Protein AF-M6ZQL9-F1 (afdb_monomer_lite)

InterPro domains:
  IPR035966 Phosphofructokinase superfamily [SSF53784] (5-99)
  IPR050929 Phosphofructokinase type A [PTHR45770] (2-99)

Sequence (102 aa):
MTEFFKKENIPVNIKYIDPSYIIRSIPANAEDSVFCGFLAQNAVHAGMAGKTDMVVGMWNNVFTHLPISVAIQERKVLQPDRSTLWRSLLASTGQPAHMLAK

Secondary structure (DSSP, 8-state):
-HHHHHHTT----------HHHHHHSPP-HHHHHHHHHHHHHHHHHHHTT--SEEEEEETTEEEEEEHHHHTT------TTT-HHHHHHHHHHT--TT----

Structure (mmCIF, N/CA/C/O backbone):
data_AF-M6ZQL9-F1
#
_entry.id   AF-M6ZQL9-F1
#
loop_
_atom_site.group_PDB
_atom_site.id
_atom_site.type_symbol
_atom_site.label_atom_id
_atom_site.label_alt_id
_atom_site.label_comp_id
_atom_site.label_asym_id
_atom_site.label_entity_id
_atom_site.label_seq_id
_atom_site.pdbx_PDB_ins_code
_atom_site.Cartn_x
_atom_site.Cartn_y
_atom_site.Cartn_z
_atom_site.occupancy
_atom_site.B_iso_or_equiv
_atom_site.auth_seq_id
_atom_site.auth_comp_id
_atom_site.auth_asym_id
_atom_site.auth_atom_id
_atom_site.pdbx_PDB_model_num
ATOM 1 N N . MET A 1 1 ? -20.327 6.837 19.206 1.00 73.56 1 MET A N 1
ATOM 2 C CA . MET A 1 1 ? -19.615 6.574 20.482 1.00 73.56 1 MET A CA 1
ATOM 3 C C . MET A 1 1 ? -20.026 7.554 21.576 1.00 73.56 1 MET A C 1
ATOM 5 O O . MET A 1 1 ? -20.535 7.112 22.592 1.00 73.56 1 MET A O 1
ATOM 9 N N . THR A 1 2 ? -19.901 8.869 21.366 1.00 82.69 2 THR A N 1
ATOM 10 C CA . THR A 1 2 ? -20.370 9.875 22.341 1.00 82.69 2 THR A CA 1
ATOM 11 C C . THR A 1 2 ? -21.868 9.759 22.635 1.00 82.69 2 THR A C 1
ATOM 13 O O . THR A 1 2 ? -22.269 9.841 23.787 1.00 82.69 2 THR A O 1
ATOM 16 N N . GLU A 1 3 ? -22.696 9.508 21.617 1.00 87.62 3 GLU A N 1
ATOM 17 C CA . GLU A 1 3 ? -24.140 9.271 21.792 1.00 87.62 3 GLU A CA 1
ATOM 18 C C . GLU A 1 3 ? -24.446 8.030 22.637 1.00 87.62 3 GLU A C 1
ATOM 20 O O . GLU A 1 3 ? -25.336 8.069 23.479 1.00 87.62 3 GLU A O 1
ATOM 25 N N . PHE A 1 4 ? -23.670 6.956 22.459 1.00 91.75 4 PHE A N 1
ATOM 26 C CA . PHE A 1 4 ? -23.811 5.728 23.240 1.00 91.75 4 PHE A CA 1
ATOM 27 C C . PHE A 1 4 ? -23.553 5.995 24.729 1.00 91.75 4 PHE A C 1
ATOM 29 O O . PHE A 1 4 ? -24.419 5.739 25.555 1.00 91.75 4 PHE A O 1
ATOM 36 N N . PHE A 1 5 ? -22.416 6.609 25.076 1.00 92.75 5 PHE A N 1
ATOM 37 C CA . PHE A 1 5 ? -22.091 6.904 26.478 1.00 92.75 5 PHE A CA 1
ATOM 38 C C . PHE A 1 5 ? -23.005 7.961 27.109 1.00 92.75 5 PHE A C 1
ATOM 40 O O . PHE A 1 5 ? -23.297 7.875 28.298 1.00 92.75 5 PHE A O 1
ATOM 47 N N . LYS A 1 6 ? -23.513 8.916 26.316 1.00 91.25 6 LYS A N 1
ATOM 48 C CA . LYS A 1 6 ? -24.557 9.851 26.765 1.00 91.25 6 LYS A CA 1
ATOM 49 C C . LYS A 1 6 ? -25.849 9.122 27.136 1.00 91.25 6 LYS A C 1
ATOM 51 O O . LYS A 1 6 ? -26.450 9.464 28.147 1.00 91.25 6 LYS A O 1
ATOM 56 N N . LYS A 1 7 ? -26.265 8.127 26.346 1.00 95.12 7 LYS A N 1
ATOM 57 C CA . LYS A 1 7 ? -27.462 7.319 26.621 1.00 95.12 7 LYS A CA 1
ATOM 58 C C . LYS A 1 7 ? -27.306 6.468 27.883 1.00 95.12 7 LYS A C 1
ATOM 60 O O . LYS A 1 7 ? -28.231 6.405 28.683 1.00 95.12 7 LYS A O 1
ATOM 65 N N . GLU A 1 8 ? -26.133 5.874 28.077 1.00 95.00 8 GLU A N 1
ATOM 66 C CA . GLU A 1 8 ? -25.825 5.044 29.252 1.00 95.00 8 GLU A CA 1
ATOM 67 C C . GLU A 1 8 ? -25.455 5.870 30.503 1.00 95.00 8 GLU A C 1
ATOM 69 O O . GLU A 1 8 ? -25.150 5.309 31.551 1.00 95.00 8 GLU A O 1
ATOM 74 N N . ASN A 1 9 ? -25.478 7.207 30.410 1.00 93.06 9 ASN A N 1
ATOM 75 C CA . ASN A 1 9 ? -25.122 8.139 31.483 1.00 93.06 9 ASN A CA 1
ATOM 76 C C . ASN A 1 9 ? -23.710 7.909 32.069 1.00 93.06 9 ASN A C 1
ATOM 78 O O . ASN A 1 9 ? -23.474 8.081 33.266 1.00 93.06 9 ASN A O 1
ATOM 82 N N . ILE A 1 10 ? -22.759 7.518 31.213 1.00 94.81 10 ILE A N 1
ATOM 83 C CA . ILE A 1 10 ? -21.368 7.254 31.592 1.00 94.81 10 ILE A CA 1
ATOM 84 C C . ILE A 1 10 ? -20.524 8.493 31.254 1.00 94.81 10 ILE A C 1
ATOM 86 O O . ILE A 1 10 ? -20.411 8.849 30.074 1.00 94.81 10 ILE A O 1
ATOM 90 N N . PRO A 1 11 ? -19.901 9.162 32.243 1.00 91.50 11 PRO A N 1
ATOM 91 C CA . PRO A 1 11 ? -19.025 10.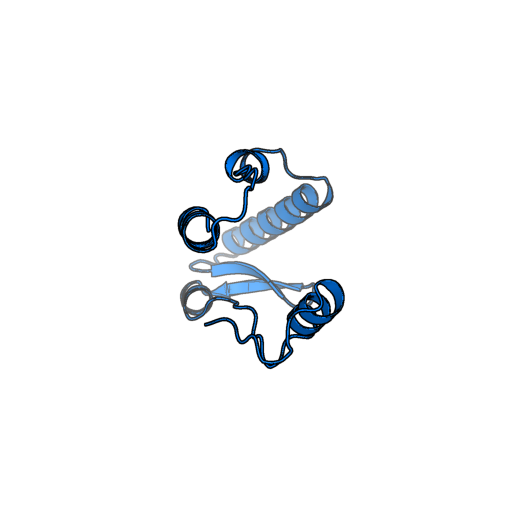295 31.978 1.00 91.50 11 PRO A CA 1
ATOM 92 C C . PRO A 1 11 ? -17.741 9.817 31.292 1.00 91.50 11 PRO A C 1
ATOM 94 O O . PRO A 1 11 ? -17.017 8.972 31.816 1.00 91.50 11 PRO A O 1
ATOM 97 N N . VAL A 1 12 ? -17.440 10.369 30.115 1.00 93.19 12 VAL A N 1
ATOM 98 C CA . VAL A 1 12 ? -16.263 9.995 29.316 1.00 93.19 12 VAL A CA 1
ATOM 99 C C . VAL A 1 12 ? -15.552 11.226 28.757 1.00 93.19 12 VAL A C 1
ATOM 101 O O . VAL A 1 12 ? -16.185 12.219 28.402 1.00 93.19 12 VAL A O 1
ATOM 104 N N . ASN A 1 13 ? -14.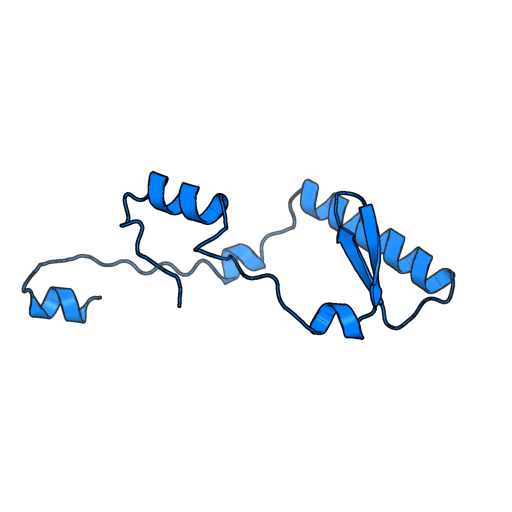226 11.140 28.624 1.00 92.12 13 ASN A N 1
ATOM 105 C CA . ASN A 1 13 ? -13.412 12.088 27.864 1.00 92.12 13 ASN A CA 1
ATOM 106 C C . ASN A 1 13 ? -12.926 11.390 26.589 1.00 92.12 13 ASN A C 1
ATOM 108 O O . ASN A 1 13 ? -12.189 10.409 26.666 1.00 92.12 13 ASN A O 1
ATOM 112 N N . ILE A 1 14 ? -13.365 11.866 25.423 1.00 91.12 14 ILE A N 1
ATOM 113 C CA . ILE A 1 14 ? -13.024 11.271 24.128 1.00 91.12 14 ILE A CA 1
ATOM 114 C C . ILE A 1 14 ? -12.116 12.239 23.376 1.00 91.12 14 ILE A C 1
ATOM 116 O O . ILE A 1 14 ? -12.494 13.383 23.127 1.00 91.12 14 ILE A O 1
ATOM 120 N N . LYS A 1 15 ? -10.941 11.755 22.967 1.00 93.38 15 LYS A N 1
ATOM 121 C CA . LYS A 1 15 ? -10.015 12.481 22.096 1.00 93.38 15 LYS A CA 1
ATOM 122 C C . LYS A 1 15 ? -9.964 11.794 20.740 1.00 93.38 15 LYS A C 1
ATOM 124 O O . LYS A 1 15 ? -9.644 10.612 20.661 1.00 93.38 15 LYS A O 1
ATOM 129 N N . TYR A 1 16 ? -10.286 12.539 19.691 1.00 93.94 16 TYR A N 1
ATOM 130 C CA . TYR A 1 16 ? -10.121 12.086 18.317 1.00 93.94 16 TYR A CA 1
ATOM 131 C C . TYR A 1 16 ? -8.762 12.554 17.797 1.00 93.94 16 TYR A C 1
ATOM 133 O O . TYR A 1 16 ? -8.415 13.725 17.942 1.00 93.94 16 TYR A O 1
ATOM 141 N N . ILE A 1 17 ? -7.992 11.631 17.226 1.00 96.06 17 ILE A N 1
ATOM 142 C CA . ILE A 1 17 ? -6.680 11.900 16.640 1.00 96.06 17 ILE A CA 1
ATOM 143 C C . ILE A 1 17 ? -6.734 11.410 15.199 1.00 96.06 17 ILE A C 1
ATOM 145 O O . ILE A 1 17 ? -6.967 10.225 14.967 1.00 96.06 17 ILE A O 1
ATOM 149 N N . ASP A 1 18 ? -6.502 12.315 14.251 1.00 96.88 18 ASP A N 1
ATOM 150 C CA . ASP A 1 18 ? -6.411 11.998 12.828 1.00 96.88 18 ASP A CA 1
ATOM 151 C C . ASP A 1 18 ? -4.971 12.210 12.334 1.00 96.88 18 ASP A C 1
ATOM 153 O O . ASP A 1 18 ? -4.567 13.343 12.057 1.00 96.88 18 ASP A O 1
ATOM 157 N N . PRO A 1 19 ? -4.164 11.139 12.237 1.00 97.12 19 PRO A N 1
ATOM 158 C CA . PRO A 1 19 ? -2.785 11.236 11.783 1.00 97.12 19 PRO A CA 1
ATOM 159 C C . PRO A 1 19 ? -2.645 11.145 10.254 1.00 97.12 19 PRO A C 1
ATOM 161 O O . PRO A 1 19 ? -1.528 10.970 9.774 1.00 97.12 19 PRO A O 1
ATOM 164 N N . SER A 1 20 ? -3.722 11.247 9.465 1.00 97.00 20 SER A N 1
ATOM 165 C CA . SER A 1 20 ? -3.688 10.950 8.021 1.00 97.00 20 SER A CA 1
ATOM 166 C C . SER A 1 20 ? -2.614 11.731 7.257 1.00 97.00 20 SER A C 1
ATOM 168 O O . SER A 1 20 ? -1.823 11.139 6.522 1.00 97.00 20 SER A O 1
ATOM 170 N N . TYR A 1 21 ? -2.542 13.051 7.456 1.00 96.81 21 TYR A N 1
ATOM 171 C CA . TYR A 1 21 ? -1.513 13.884 6.822 1.00 96.81 21 TYR A CA 1
ATOM 172 C C . TYR A 1 21 ? -0.122 13.652 7.408 1.00 96.81 21 TYR A C 1
ATOM 174 O O . TYR A 1 21 ? 0.859 13.737 6.680 1.00 96.81 21 TYR A O 1
ATOM 182 N N . ILE A 1 22 ? -0.026 13.323 8.698 1.00 97.19 22 ILE A N 1
ATOM 183 C CA . ILE A 1 22 ? 1.258 13.013 9.336 1.00 97.19 22 ILE A CA 1
ATOM 184 C C . ILE A 1 22 ? 1.858 11.765 8.685 1.00 97.19 22 ILE A C 1
ATOM 186 O O . ILE A 1 22 ? 3.015 11.776 8.293 1.00 97.19 22 ILE A O 1
ATOM 190 N N . ILE A 1 23 ? 1.060 10.713 8.497 1.00 96.12 23 ILE A N 1
ATOM 191 C CA . ILE A 1 23 ? 1.527 9.452 7.908 1.00 96.12 23 ILE A CA 1
ATOM 192 C C . ILE A 1 23 ? 1.915 9.631 6.434 1.00 96.12 23 ILE A C 1
ATOM 194 O O . ILE A 1 23 ? 2.889 9.040 5.982 1.00 96.12 23 ILE A O 1
ATOM 198 N N . ARG A 1 24 ? 1.166 10.432 5.667 1.00 97.19 24 ARG A N 1
ATOM 199 C CA . ARG A 1 24 ? 1.341 10.537 4.205 1.00 97.19 24 ARG A CA 1
ATOM 200 C C . ARG A 1 24 ? 2.346 11.593 3.748 1.00 97.19 24 ARG A C 1
ATOM 202 O O . ARG A 1 24 ? 2.732 11.561 2.584 1.00 97.19 24 ARG A O 1
ATOM 209 N N . SER A 1 25 ? 2.728 12.523 4.619 1.00 96.88 25 SER A N 1
ATOM 210 C CA . SER A 1 25 ? 3.579 13.666 4.255 1.00 96.88 25 SER A CA 1
ATOM 211 C C . SER A 1 25 ? 4.997 13.582 4.818 1.00 96.88 25 SER A C 1
ATOM 213 O O . SER A 1 25 ? 5.798 14.484 4.577 1.00 96.88 25 SER A O 1
ATOM 215 N N . ILE A 1 26 ? 5.321 12.537 5.583 1.00 96.94 26 ILE A N 1
ATOM 216 C CA . ILE A 1 26 ? 6.692 12.316 6.047 1.00 96.94 26 ILE A CA 1
ATOM 217 C C . ILE A 1 26 ? 7.576 11.783 4.909 1.00 96.94 26 ILE A C 1
ATOM 219 O O . ILE A 1 26 ? 7.081 11.089 4.018 1.00 96.94 26 ILE A O 1
ATOM 223 N N . PRO A 1 27 ? 8.888 12.077 4.930 1.00 97.38 27 PRO A N 1
ATOM 224 C CA . PRO A 1 27 ? 9.831 11.463 4.006 1.00 97.38 27 PRO A CA 1
ATOM 225 C C . PRO A 1 27 ? 9.826 9.936 4.116 1.00 97.38 27 PRO A C 1
ATOM 227 O O . PRO A 1 27 ? 9.611 9.382 5.197 1.00 97.38 27 PRO A O 1
ATOM 230 N N . ALA A 1 28 ? 10.123 9.268 3.001 1.00 96.88 28 ALA A N 1
ATOM 231 C CA . ALA A 1 28 ? 10.348 7.829 2.985 1.00 96.88 28 ALA A CA 1
ATOM 232 C C . ALA A 1 28 ? 11.492 7.455 3.939 1.00 96.88 28 ALA A C 1
ATOM 234 O O . ALA A 1 28 ? 12.512 8.147 4.016 1.00 96.88 28 ALA A O 1
ATOM 235 N N . ASN A 1 29 ? 11.338 6.341 4.653 1.00 97.56 29 ASN A N 1
ATOM 236 C CA . ASN A 1 29 ? 12.440 5.778 5.429 1.00 97.56 29 ASN A CA 1
ATOM 237 C C . ASN A 1 29 ? 13.501 5.161 4.485 1.00 9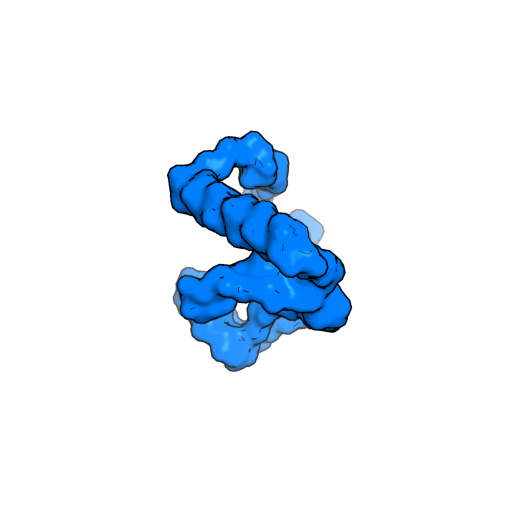7.56 29 ASN A C 1
ATOM 239 O O . ASN A 1 29 ? 13.342 5.139 3.260 1.00 97.56 29 ASN A O 1
ATOM 243 N N . ALA A 1 30 ? 14.614 4.681 5.048 1.00 98.31 30 ALA A N 1
ATOM 244 C CA . ALA A 1 30 ? 15.712 4.123 4.256 1.00 98.31 30 ALA A CA 1
ATOM 245 C C . ALA A 1 30 ? 15.290 2.894 3.427 1.00 98.31 30 ALA A C 1
ATOM 247 O O . ALA A 1 30 ? 15.694 2.772 2.272 1.00 98.31 30 ALA A O 1
ATOM 248 N N . GLU A 1 31 ? 14.458 2.017 3.993 1.00 98.06 31 GLU A N 1
ATOM 249 C CA . GLU A 1 31 ? 13.971 0.812 3.318 1.00 98.06 31 GLU A CA 1
ATOM 250 C C . GLU A 1 31 ? 13.055 1.171 2.142 1.00 98.06 31 GLU A C 1
ATOM 252 O O . GLU A 1 31 ? 13.300 0.738 1.016 1.00 98.06 31 GLU A O 1
ATOM 257 N N . ASP A 1 32 ? 12.081 2.054 2.367 1.00 97.81 32 ASP A N 1
ATOM 258 C CA . ASP A 1 32 ? 11.170 2.555 1.336 1.00 97.81 32 ASP A CA 1
ATOM 259 C C . ASP A 1 32 ? 11.923 3.295 0.227 1.00 97.81 32 ASP A C 1
ATOM 261 O O . ASP A 1 32 ? 11.590 3.157 -0.950 1.00 97.81 32 ASP A O 1
ATOM 265 N N . SER A 1 33 ? 12.969 4.051 0.574 1.00 98.19 33 SER A N 1
ATOM 266 C CA . SER A 1 33 ? 13.801 4.764 -0.402 1.00 98.19 33 SER A CA 1
ATOM 267 C C . SER A 1 33 ? 14.542 3.794 -1.325 1.00 98.19 33 SER A C 1
ATOM 269 O O . SER A 1 33 ? 14.533 3.966 -2.546 1.00 98.19 33 SER A O 1
ATOM 271 N N . VAL A 1 34 ? 15.145 2.744 -0.758 1.00 98.06 34 VAL A N 1
ATOM 272 C CA . VAL A 1 34 ? 15.822 1.687 -1.526 1.00 98.06 34 VAL A CA 1
ATOM 273 C C . VAL A 1 34 ? 14.817 0.915 -2.382 1.00 98.06 34 VAL A C 1
ATOM 275 O O . VAL A 1 34 ? 15.052 0.704 -3.573 1.00 98.06 34 VAL A O 1
ATOM 278 N N . PHE A 1 35 ? 13.671 0.544 -1.811 1.00 98.00 35 PHE A N 1
ATOM 279 C CA . PHE A 1 35 ? 12.619 -0.179 -2.518 1.00 98.00 35 PHE A CA 1
ATOM 280 C C . PHE A 1 35 ? 12.055 0.624 -3.700 1.00 98.00 35 PHE A C 1
ATOM 282 O O . PHE A 1 35 ? 11.973 0.103 -4.814 1.00 98.00 35 PHE A O 1
ATOM 289 N N . CYS A 1 36 ? 11.753 1.911 -3.501 1.00 97.94 36 CYS A N 1
ATOM 290 C CA . CYS A 1 36 ? 11.332 2.816 -4.574 1.00 97.94 36 CYS A CA 1
ATOM 291 C C . CYS A 1 36 ? 12.403 2.947 -5.665 1.00 97.94 36 CYS A C 1
ATOM 293 O O . CYS A 1 36 ? 12.070 2.959 -6.850 1.00 97.94 36 CYS A O 1
ATOM 295 N N . GLY A 1 37 ? 13.683 2.992 -5.280 1.00 98.19 37 GLY A N 1
ATOM 296 C CA . GLY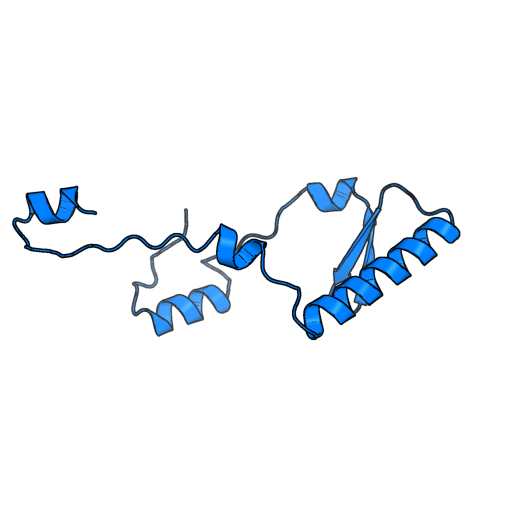 A 1 37 ? 14.806 2.988 -6.217 1.00 98.19 37 GLY A CA 1
ATOM 297 C C . GLY A 1 37 ? 14.806 1.754 -7.123 1.00 98.19 37 GLY A C 1
ATOM 298 O O . GLY A 1 37 ? 14.889 1.888 -8.345 1.00 98.19 37 GLY A O 1
ATOM 299 N N . PHE A 1 38 ? 14.633 0.559 -6.552 1.00 98.19 38 PHE A N 1
ATOM 300 C CA . PHE A 1 38 ? 14.547 -0.677 -7.334 1.00 98.19 38 PHE A CA 1
ATOM 301 C C . PHE A 1 38 ? 13.308 -0.731 -8.230 1.00 98.19 38 PHE A C 1
ATOM 303 O O . PHE A 1 38 ? 13.422 -1.137 -9.389 1.00 98.19 38 PHE A O 1
ATOM 310 N N . LEU A 1 39 ? 12.139 -0.303 -7.742 1.00 98.31 39 LEU A N 1
ATOM 311 C CA . LEU A 1 39 ? 10.928 -0.217 -8.564 1.00 98.31 39 LEU A CA 1
ATOM 312 C C . LEU A 1 39 ? 11.146 0.693 -9.779 1.00 98.31 39 LEU A C 1
ATOM 314 O O . LEU A 1 39 ? 10.842 0.296 -10.904 1.00 98.31 39 LEU A O 1
ATOM 318 N N . ALA A 1 40 ? 11.723 1.879 -9.566 1.00 98.44 40 ALA A N 1
ATOM 319 C CA . ALA A 1 40 ? 11.991 2.846 -10.624 1.00 98.44 40 ALA A CA 1
ATOM 320 C C . ALA A 1 40 ? 12.987 2.306 -11.663 1.00 98.44 40 ALA A C 1
ATOM 322 O O . ALA A 1 40 ? 12.722 2.386 -12.861 1.00 98.44 40 ALA A O 1
ATOM 323 N N . GLN A 1 41 ? 14.097 1.702 -11.227 1.00 98.50 41 GLN A N 1
ATOM 324 C CA . GLN A 1 41 ? 15.090 1.112 -12.134 1.00 98.50 41 GLN A CA 1
ATOM 325 C C . GLN A 1 41 ? 14.490 -0.003 -12.999 1.00 98.50 41 GLN A C 1
ATOM 327 O O . GLN A 1 41 ? 14.676 -0.010 -14.216 1.00 98.50 41 GLN A O 1
ATOM 332 N N . ASN A 1 42 ? 13.722 -0.917 -12.397 1.00 98.44 42 ASN A N 1
ATOM 333 C CA . ASN A 1 42 ? 13.047 -1.983 -13.139 1.00 98.44 42 ASN A CA 1
ATOM 334 C C . ASN A 1 42 ? 12.009 -1.423 -14.123 1.00 98.44 42 ASN A C 1
ATOM 336 O O . ASN A 1 42 ? 11.918 -1.909 -15.249 1.00 98.44 42 ASN A O 1
ATOM 340 N N . ALA A 1 43 ? 11.274 -0.373 -13.743 1.00 98.56 43 ALA A N 1
ATOM 341 C CA . ALA A 1 43 ? 10.320 0.285 -14.633 1.00 98.56 43 ALA A CA 1
ATOM 342 C C . ALA A 1 43 ? 11.017 0.935 -15.840 1.00 98.56 43 ALA A C 1
ATOM 344 O O . ALA A 1 43 ? 10.561 0.769 -16.971 1.00 98.56 43 ALA A O 1
ATOM 345 N N . VAL A 1 44 ? 12.158 1.603 -15.623 1.00 98.56 44 VAL A N 1
ATOM 346 C CA . VAL A 1 44 ? 12.983 2.163 -16.706 1.00 98.56 44 VAL A CA 1
ATOM 347 C C . VAL A 1 44 ? 13.477 1.053 -17.631 1.00 98.56 44 VAL A C 1
ATOM 349 O O . VAL A 1 44 ? 13.284 1.148 -18.839 1.00 98.56 44 VAL A O 1
ATOM 352 N N . HIS A 1 45 ? 14.050 -0.030 -17.099 1.00 98.56 45 HIS A N 1
ATOM 353 C CA . HIS A 1 45 ? 14.500 -1.160 -17.920 1.00 98.56 45 HIS A CA 1
ATOM 354 C C . HIS A 1 45 ? 13.357 -1.797 -18.723 1.00 98.56 45 HIS A C 1
ATOM 356 O O . HIS A 1 45 ? 13.543 -2.145 -19.889 1.00 98.56 45 HIS A O 1
ATOM 362 N N . ALA A 1 46 ? 12.166 -1.932 -18.131 1.00 98.38 46 ALA A N 1
ATOM 363 C CA . ALA A 1 46 ? 10.985 -2.439 -18.820 1.00 98.38 46 ALA A CA 1
ATOM 364 C C . ALA A 1 46 ? 10.588 -1.534 -19.996 1.00 98.38 46 ALA A C 1
ATOM 366 O O . ALA A 1 46 ? 10.411 -2.039 -21.108 1.00 98.38 46 ALA A O 1
ATOM 367 N N . GLY A 1 47 ? 10.523 -0.219 -19.767 1.00 98.38 47 GLY A N 1
ATOM 368 C CA . GLY A 1 47 ? 10.215 0.770 -20.799 1.00 98.38 47 GLY A CA 1
ATOM 369 C C . GLY A 1 47 ? 11.255 0.796 -21.921 1.00 98.38 47 GLY A C 1
ATOM 370 O O . GLY A 1 47 ? 10.894 0.748 -23.093 1.00 98.38 47 GLY A O 1
ATOM 371 N N . MET A 1 48 ? 12.549 0.766 -21.584 1.00 98.56 48 MET A N 1
ATOM 372 C CA . MET A 1 48 ? 13.645 0.714 -22.566 1.00 98.56 48 MET A CA 1
ATOM 373 C C . MET A 1 48 ? 13.634 -0.576 -23.398 1.00 98.56 48 MET A C 1
ATOM 375 O O . MET A 1 48 ? 14.051 -0.571 -24.552 1.00 98.56 48 MET A O 1
ATOM 379 N N . ALA A 1 49 ? 13.119 -1.675 -22.841 1.00 98.38 49 ALA A N 1
ATOM 380 C CA . ALA A 1 49 ? 12.895 -2.930 -23.555 1.00 98.38 49 ALA A CA 1
ATOM 381 C C . ALA A 1 49 ? 11.575 -2.957 -24.359 1.00 98.38 49 ALA A C 1
ATOM 383 O O . ALA A 1 49 ? 11.181 -4.023 -24.832 1.00 98.38 49 ALA A O 1
ATOM 384 N N . GLY A 1 50 ? 10.868 -1.828 -24.478 1.00 98.31 50 GLY A N 1
ATOM 385 C CA . GLY A 1 50 ? 9.632 -1.695 -25.251 1.00 98.31 50 GLY A CA 1
ATOM 386 C C . GLY A 1 50 ? 8.377 -2.248 -24.570 1.00 98.31 50 GLY A C 1
ATOM 387 O O . GLY A 1 50 ? 7.369 -2.459 -25.243 1.00 98.31 50 GLY A O 1
ATOM 388 N N . LYS A 1 51 ? 8.405 -2.514 -23.257 1.00 98.06 51 LYS A N 1
ATOM 389 C CA . LYS A 1 51 ? 7.216 -2.969 -22.520 1.00 98.06 51 LYS A CA 1
ATOM 390 C C . LYS A 1 51 ? 6.321 -1.778 -22.165 1.00 98.06 51 LYS A C 1
ATOM 392 O O . LYS A 1 51 ? 6.806 -0.774 -21.651 1.00 98.06 51 LYS A O 1
ATOM 397 N N . THR A 1 52 ? 5.018 -1.928 -22.386 1.00 97.88 52 THR A N 1
ATOM 398 C CA . THR A 1 52 ? 3.967 -0.950 -22.050 1.00 97.88 52 THR A CA 1
ATOM 399 C C . THR A 1 52 ? 2.812 -1.638 -21.312 1.00 97.88 52 THR A C 1
ATOM 401 O O . THR A 1 52 ? 2.820 -2.861 -21.167 1.00 97.88 52 THR A O 1
ATOM 404 N N . ASP A 1 53 ? 1.840 -0.863 -20.825 1.00 98.00 53 ASP A N 1
ATOM 405 C CA . ASP A 1 53 ? 0.600 -1.333 -20.182 1.00 98.00 53 ASP A CA 1
ATOM 406 C C . ASP A 1 53 ? 0.812 -2.305 -19.010 1.00 98.00 53 ASP A C 1
ATOM 408 O O . ASP A 1 53 ? 0.020 -3.216 -18.750 1.00 98.00 53 ASP A O 1
ATOM 412 N N . MET A 1 54 ? 1.894 -2.088 -18.262 1.00 97.81 54 MET A N 1
ATOM 413 C CA . MET A 1 54 ? 2.270 -2.884 -17.099 1.00 97.81 54 MET A CA 1
ATOM 414 C C . MET A 1 54 ? 2.668 -2.004 -15.918 1.00 97.81 54 MET A C 1
ATOM 416 O O . MET A 1 54 ? 3.029 -0.839 -16.078 1.00 97.81 54 MET A O 1
ATOM 420 N N . VAL A 1 55 ? 2.617 -2.583 -14.724 1.00 97.94 55 VAL A N 1
ATOM 421 C CA . VAL A 1 55 ? 3.194 -2.039 -13.494 1.00 97.94 55 VAL A CA 1
ATOM 422 C C . VAL A 1 55 ? 4.324 -2.945 -13.025 1.00 97.94 55 VAL A C 1
ATOM 424 O O . VAL A 1 55 ? 4.273 -4.164 -13.207 1.00 97.94 55 VAL A O 1
ATOM 427 N N . VAL A 1 56 ? 5.342 -2.358 -12.399 1.00 98.25 56 VAL A N 1
ATOM 428 C CA . VAL A 1 56 ? 6.352 -3.126 -11.666 1.00 98.25 56 VAL A CA 1
ATOM 429 C C . VAL A 1 56 ? 5.865 -3.297 -10.235 1.00 98.25 56 VAL A C 1
ATOM 431 O O . VAL A 1 56 ? 5.567 -2.318 -9.555 1.00 98.25 56 VAL A O 1
ATOM 434 N N . GLY A 1 57 ? 5.785 -4.540 -9.779 1.00 96.38 57 G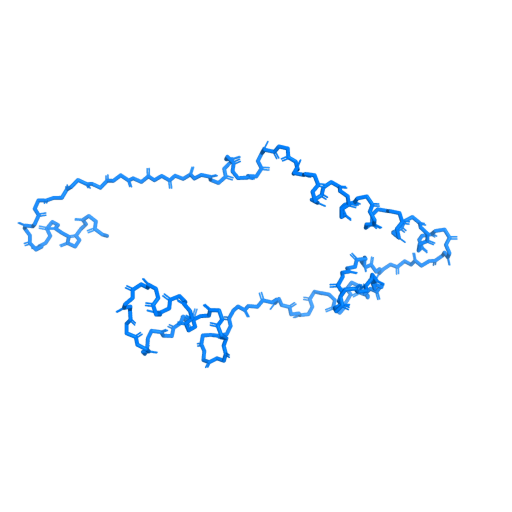LY A N 1
ATOM 435 C CA . GLY A 1 57 ? 5.470 -4.882 -8.395 1.00 96.38 57 GLY A CA 1
ATOM 436 C C . GLY A 1 57 ? 6.457 -5.896 -7.837 1.00 96.38 57 GLY A C 1
ATOM 437 O O . GLY A 1 57 ? 7.322 -6.393 -8.555 1.00 96.38 57 GLY A O 1
ATOM 438 N N . MET A 1 58 ? 6.313 -6.226 -6.557 1.00 96.62 58 MET A N 1
ATOM 439 C CA . MET A 1 58 ? 7.080 -7.292 -5.916 1.00 96.62 58 MET A CA 1
ATOM 440 C C . MET A 1 58 ? 6.146 -8.437 -5.527 1.00 96.62 58 MET A C 1
ATOM 442 O O . MET A 1 58 ? 5.160 -8.230 -4.819 1.00 96.62 58 MET A O 1
ATOM 446 N N . TRP A 1 59 ? 6.471 -9.647 -5.973 1.00 95.31 59 TRP A N 1
ATOM 447 C CA . TRP A 1 59 ? 5.754 -10.870 -5.630 1.00 95.31 59 TRP A CA 1
ATOM 448 C C . TRP A 1 59 ? 6.756 -11.932 -5.191 1.00 95.31 59 TRP A C 1
ATOM 450 O O . TRP A 1 59 ? 7.701 -12.216 -5.919 1.00 95.31 59 TRP A O 1
ATOM 460 N N . ASN A 1 60 ? 6.574 -12.501 -3.994 1.00 95.81 60 ASN A N 1
ATOM 461 C CA . ASN A 1 60 ? 7.503 -13.474 -3.401 1.00 95.81 60 ASN A CA 1
ATOM 462 C C . ASN A 1 60 ? 8.980 -13.041 -3.501 1.00 95.81 60 ASN A C 1
ATOM 464 O O . ASN A 1 60 ? 9.832 -13.810 -3.934 1.00 95.81 60 ASN A O 1
ATOM 468 N N . ASN A 1 61 ? 9.261 -11.791 -3.121 1.00 95.75 61 ASN A N 1
ATOM 469 C CA . ASN A 1 61 ? 10.594 -11.173 -3.148 1.00 95.75 61 ASN A CA 1
ATOM 470 C C . ASN A 1 61 ? 11.227 -11.053 -4.548 1.00 95.75 61 ASN A C 1
ATOM 472 O O . ASN A 1 61 ? 12.437 -10.874 -4.665 1.00 95.75 61 ASN A O 1
ATOM 476 N N . VAL A 1 62 ? 10.421 -11.111 -5.611 1.00 96.75 62 VAL A N 1
ATOM 477 C CA . VAL A 1 62 ? 10.868 -10.929 -6.995 1.00 96.75 62 VAL A CA 1
ATOM 478 C C . VAL A 1 62 ? 10.140 -9.750 -7.634 1.00 96.75 62 VAL A C 1
ATOM 480 O O . VAL A 1 62 ? 8.910 -9.654 -7.576 1.00 96.75 62 VAL A O 1
ATOM 483 N N . PHE A 1 63 ? 10.896 -8.855 -8.275 1.00 97.69 63 PHE A N 1
ATOM 484 C CA . PHE A 1 63 ? 10.326 -7.777 -9.081 1.00 97.69 63 PHE A CA 1
ATOM 485 C C . PHE A 1 63 ? 9.695 -8.350 -10.351 1.00 97.69 63 PHE A C 1
ATOM 487 O O . PHE A 1 63 ? 10.341 -9.060 -11.118 1.00 97.69 63 PHE A O 1
ATOM 494 N N . THR A 1 64 ? 8.414 -8.059 -10.553 1.00 97.50 64 THR A N 1
ATOM 495 C CA . THR A 1 64 ? 7.581 -8.668 -11.592 1.00 97.50 64 THR A CA 1
ATOM 496 C C . THR A 1 64 ? 6.895 -7.585 -12.414 1.00 97.50 64 THR A C 1
ATOM 498 O O . THR A 1 64 ? 6.409 -6.596 -11.864 1.00 97.50 64 THR A O 1
ATOM 501 N N . HIS A 1 65 ? 6.824 -7.787 -13.731 1.00 97.88 65 HIS A N 1
ATOM 502 C CA . HIS A 1 65 ? 5.977 -6.991 -14.616 1.00 97.88 65 HIS A CA 1
ATOM 503 C C . HIS A 1 65 ? 4.563 -7.568 -14.606 1.00 97.88 65 HIS A C 1
ATOM 505 O O . HIS A 1 65 ? 4.363 -8.723 -14.984 1.00 97.88 65 HIS A O 1
ATOM 511 N N . LEU A 1 66 ? 3.587 -6.771 -14.190 1.00 96.75 66 LEU A N 1
ATOM 512 C CA . LEU A 1 66 ? 2.189 -7.173 -14.110 1.00 96.75 66 LEU A CA 1
ATOM 513 C C . LEU A 1 66 ? 1.360 -6.311 -15.068 1.00 96.75 66 LEU A C 1
ATOM 515 O O . LEU A 1 66 ? 1.386 -5.089 -14.926 1.00 96.75 66 LEU A O 1
ATOM 519 N N . PRO A 1 67 ? 0.610 -6.890 -16.022 1.00 97.88 67 PRO A N 1
ATOM 520 C CA . PRO A 1 67 ? -0.285 -6.111 -16.872 1.00 97.88 67 PRO A CA 1
ATOM 521 C C . PRO A 1 67 ? -1.285 -5.299 -16.041 1.00 97.88 67 PRO A C 1
ATOM 523 O O . PRO A 1 67 ? -1.876 -5.826 -15.094 1.00 97.88 67 PRO A O 1
ATOM 526 N N . ILE A 1 68 ? -1.515 -4.035 -16.409 1.00 98.12 68 ILE A N 1
ATOM 527 C CA . ILE A 1 68 ? -2.445 -3.145 -15.689 1.00 98.12 68 ILE A CA 1
ATOM 528 C C . ILE A 1 68 ? -3.843 -3.765 -15.630 1.00 98.12 68 ILE A C 1
ATOM 530 O O . ILE A 1 68 ? -4.480 -3.750 -14.580 1.00 98.12 68 ILE A O 1
ATOM 534 N N . SER A 1 69 ? -4.286 -4.382 -16.729 1.00 97.81 69 SER A N 1
ATOM 535 C CA . SER A 1 69 ? -5.583 -5.057 -16.829 1.00 97.81 69 SER A CA 1
ATOM 536 C C . SER A 1 69 ? -5.769 -6.199 -15.833 1.00 97.81 69 SER A C 1
ATOM 538 O O . SER A 1 69 ? -6.909 -6.529 -15.533 1.00 97.81 69 SER A O 1
ATOM 540 N N . VAL A 1 70 ? -4.686 -6.801 -15.328 1.00 96.69 70 VAL A N 1
ATOM 541 C CA . VAL A 1 70 ? -4.713 -7.818 -14.266 1.00 96.69 70 VAL A CA 1
ATOM 542 C C . VAL A 1 70 ? -4.605 -7.156 -12.895 1.00 96.69 70 VAL A C 1
ATOM 544 O O . VAL A 1 70 ? -5.355 -7.501 -11.987 1.00 96.69 70 VAL A O 1
ATOM 547 N N . ALA A 1 71 ? -3.728 -6.160 -12.756 1.00 96.00 71 ALA A N 1
ATOM 548 C CA . ALA A 1 71 ? -3.484 -5.456 -11.497 1.00 96.00 71 ALA A CA 1
ATOM 549 C C . ALA A 1 71 ? -4.738 -4.788 -10.906 1.00 96.00 71 ALA A C 1
ATOM 551 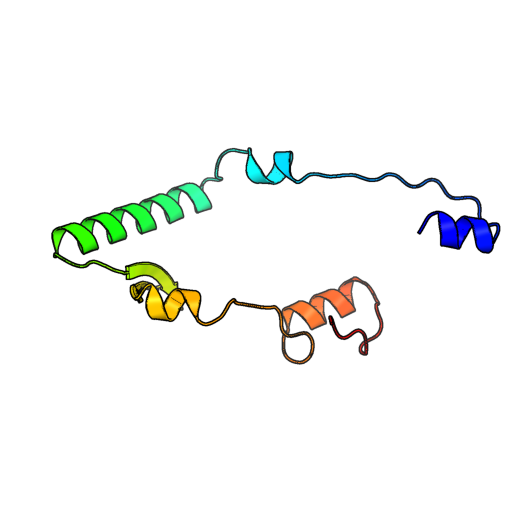O O . ALA A 1 71 ? -4.836 -4.649 -9.689 1.00 96.00 71 ALA A O 1
ATOM 552 N N . ILE A 1 72 ? -5.683 -4.370 -11.753 1.00 97.00 72 ILE A N 1
ATOM 553 C CA . ILE A 1 72 ? -6.905 -3.673 -11.325 1.00 97.00 72 ILE A CA 1
ATOM 554 C C . ILE A 1 72 ? -8.124 -4.588 -11.135 1.00 97.00 72 ILE A C 1
ATOM 556 O O . ILE A 1 72 ? -9.179 -4.087 -10.753 1.00 97.00 72 ILE A O 1
ATOM 560 N N . GLN A 1 73 ? -8.023 -5.894 -11.416 1.00 97.62 73 GLN A N 1
ATOM 561 C CA . GLN A 1 73 ? -9.179 -6.807 -11.334 1.00 97.62 73 GLN A CA 1
ATOM 562 C C . GLN A 1 73 ? -9.654 -6.993 -9.900 1.00 97.62 73 GLN A C 1
ATOM 564 O O . GLN A 1 73 ? -10.851 -6.982 -9.624 1.00 97.62 73 GLN A O 1
ATOM 569 N N . GLU A 1 74 ? -8.705 -7.144 -8.983 1.00 95.38 74 GLU A N 1
ATOM 570 C CA . GLU A 1 74 ? -8.980 -7.399 -7.581 1.00 95.38 74 GLU A CA 1
ATOM 571 C C . GLU A 1 74 ? -8.027 -6.598 -6.703 1.00 95.38 74 GLU A C 1
ATOM 573 O O . GLU A 1 74 ? -6.877 -6.334 -7.053 1.00 95.38 74 GLU A O 1
ATOM 578 N N . ARG A 1 75 ? -8.505 -6.236 -5.512 1.00 94.56 75 ARG A N 1
ATOM 579 C CA . ARG A 1 75 ? -7.681 -5.600 -4.484 1.00 94.56 75 ARG A CA 1
ATOM 580 C C . ARG A 1 75 ? -7.373 -6.599 -3.378 1.00 94.56 75 ARG A C 1
ATOM 582 O O . ARG A 1 75 ? -8.238 -7.373 -2.971 1.00 94.56 75 ARG A O 1
ATOM 589 N N . LYS A 1 76 ? -6.168 -6.526 -2.815 1.00 91.25 76 LYS A N 1
ATOM 590 C CA . LYS A 1 76 ? -5.805 -7.313 -1.633 1.00 91.25 76 LYS A CA 1
ATOM 591 C C . LYS A 1 76 ? -6.599 -6.820 -0.420 1.00 91.25 76 LYS A C 1
ATOM 593 O O . LYS A 1 76 ? -6.423 -5.686 0.016 1.00 91.25 76 LYS A O 1
ATOM 598 N N . VAL A 1 77 ? -7.452 -7.681 0.131 1.00 91.44 77 VAL A N 1
ATOM 599 C CA . VAL A 1 77 ? -8.211 -7.428 1.366 1.00 91.44 77 VAL A CA 1
ATOM 600 C C . VAL A 1 77 ? -7.788 -8.439 2.426 1.00 91.44 77 VAL A C 1
ATOM 602 O O . VAL A 1 77 ? -7.490 -9.594 2.117 1.00 91.44 77 VAL A O 1
ATOM 605 N N . LEU A 1 78 ? -7.738 -8.005 3.684 1.00 90.12 78 LEU A N 1
ATOM 606 C CA . LEU A 1 78 ? -7.527 -8.910 4.806 1.00 90.12 78 LEU A CA 1
ATOM 607 C C . LEU A 1 78 ? -8.739 -9.840 4.940 1.00 90.12 78 LEU A C 1
ATOM 609 O O . LEU A 1 78 ? -9.853 -9.354 5.079 1.00 90.12 78 LEU A O 1
ATOM 613 N N . GLN A 1 79 ? -8.520 -11.155 4.914 1.00 87.75 79 GLN A N 1
ATOM 614 C CA . GLN A 1 79 ? -9.579 -12.160 5.068 1.00 87.75 79 GLN A CA 1
ATOM 615 C C . GLN A 1 79 ? -9.691 -12.579 6.546 1.00 87.75 79 GLN A C 1
ATOM 617 O O . GLN A 1 79 ? -8.791 -13.275 7.026 1.00 87.75 79 GLN A O 1
ATOM 622 N N . PRO A 1 80 ? -10.725 -12.154 7.299 1.00 87.25 80 PRO A N 1
ATOM 623 C CA . PRO A 1 80 ? -10.812 -12.393 8.746 1.00 87.25 80 PRO A CA 1
ATOM 624 C C . PRO A 1 80 ? -10.879 -13.877 9.132 1.00 87.25 80 PRO A C 1
ATOM 626 O O . PRO A 1 80 ? -10.360 -14.286 10.166 1.00 87.25 80 PRO A O 1
ATOM 629 N N . ASP A 1 81 ? -11.488 -14.698 8.282 1.00 83.69 81 ASP A N 1
ATOM 630 C CA . ASP A 1 81 ? -11.659 -16.140 8.470 1.00 83.69 81 ASP A CA 1
ATOM 631 C C . ASP A 1 81 ? -10.334 -16.916 8.324 1.00 83.69 81 ASP A C 1
ATOM 633 O O . ASP A 1 81 ? -10.066 -17.890 9.039 1.00 83.69 81 ASP A O 1
ATOM 637 N N . ARG A 1 82 ? -9.465 -16.470 7.412 1.00 82.69 82 ARG A N 1
ATOM 638 C CA . ARG A 1 82 ? -8.267 -17.219 6.993 1.00 82.69 82 ARG A CA 1
ATOM 639 C C . ARG A 1 82 ? -6.947 -16.598 7.435 1.00 82.69 82 ARG A C 1
ATOM 641 O O . ARG A 1 82 ? -5.954 -17.317 7.539 1.00 82.69 82 ARG A O 1
ATOM 648 N N . SER A 1 83 ? -6.912 -15.297 7.711 1.00 88.06 83 SER A N 1
ATOM 649 C CA . SER A 1 83 ? -5.673 -14.557 7.946 1.00 88.06 83 SER A CA 1
ATOM 650 C C . SER A 1 83 ? -5.095 -14.784 9.341 1.00 88.06 83 SER A C 1
ATOM 652 O O . SER A 1 83 ? -5.702 -14.429 10.352 1.00 88.06 83 SER A O 1
ATOM 654 N N . THR A 1 84 ? -3.855 -15.271 9.402 1.00 91.44 84 THR A N 1
ATOM 655 C CA . THR A 1 84 ? -3.073 -15.308 10.648 1.00 91.44 84 THR A CA 1
ATOM 656 C C . THR A 1 84 ? -2.911 -13.914 11.251 1.00 91.44 84 THR A C 1
ATOM 658 O O . THR A 1 84 ? -2.995 -13.772 12.465 1.00 91.44 84 THR A O 1
ATOM 661 N N . LEU A 1 85 ? -2.769 -12.873 10.420 1.00 93.06 85 LEU A N 1
ATOM 662 C CA . LEU A 1 85 ? -2.676 -11.491 10.897 1.00 93.06 85 LEU A CA 1
ATOM 663 C C . LEU A 1 85 ? -3.951 -11.060 11.640 1.00 93.06 85 LEU A C 1
ATOM 665 O O . LEU A 1 85 ? -3.858 -10.403 12.674 1.00 93.06 85 LEU A O 1
ATOM 669 N N . TRP A 1 86 ? -5.133 -11.470 11.161 1.00 92.00 86 TRP A N 1
ATOM 670 C CA . TRP A 1 86 ? -6.393 -11.189 11.857 1.00 92.00 86 TRP A CA 1
ATOM 671 C C . TRP A 1 86 ? -6.483 -11.932 13.192 1.00 92.00 86 TRP A C 1
ATOM 673 O O . TRP A 1 86 ? -6.858 -11.349 14.205 1.00 92.00 86 TRP A O 1
ATOM 683 N N . ARG A 1 87 ? -6.057 -13.199 13.228 1.00 90.56 87 ARG A N 1
ATOM 684 C CA . ARG A 1 87 ? -6.012 -13.977 14.476 1.00 90.56 87 ARG A CA 1
ATOM 685 C C . ARG A 1 87 ? -5.068 -13.355 15.504 1.00 90.56 87 ARG A C 1
ATOM 687 O O . ARG A 1 87 ? -5.435 -13.265 16.672 1.00 90.56 87 ARG A O 1
ATOM 694 N N . SER A 1 88 ? -3.899 -12.872 15.080 1.00 92.88 88 SER A N 1
ATOM 695 C CA . SER A 1 88 ? -2.972 -12.152 15.960 1.00 92.88 88 SER A CA 1
ATOM 696 C C . SER A 1 88 ? -3.587 -10.869 16.522 1.00 92.88 88 SER A C 1
ATOM 698 O O . SER A 1 88 ? -3.371 -10.558 17.690 1.00 92.88 88 SER A O 1
ATOM 700 N N . LEU A 1 89 ? -4.389 -10.150 15.728 1.00 92.62 89 LEU A N 1
ATOM 701 C CA . LEU A 1 89 ? -5.127 -8.970 16.186 1.00 92.62 89 LEU A CA 1
ATOM 702 C C . LEU A 1 89 ? -6.186 -9.329 17.237 1.00 92.62 89 LEU A C 1
ATOM 704 O O . LEU A 1 89 ? -6.291 -8.647 18.254 1.00 92.62 89 LEU A O 1
ATOM 708 N N . LEU A 1 90 ? -6.954 -10.403 17.036 1.00 92.31 90 LEU A N 1
ATOM 709 C CA . LEU A 1 90 ? -7.942 -10.855 18.023 1.00 92.31 90 LEU A CA 1
ATOM 710 C C . LEU A 1 90 ? -7.270 -11.274 19.338 1.00 92.31 90 LEU A C 1
ATOM 712 O O . LEU A 1 90 ? -7.733 -10.901 20.413 1.00 92.31 90 LEU A O 1
ATOM 716 N N . ALA A 1 91 ? -6.142 -11.985 19.252 1.00 91.56 91 ALA A N 1
ATOM 717 C CA . ALA A 1 91 ? -5.383 -12.419 20.420 1.00 91.56 91 ALA A CA 1
ATOM 718 C C . ALA A 1 91 ? -4.790 -11.241 21.210 1.00 91.56 91 ALA A C 1
ATOM 720 O O . ALA A 1 91 ? -4.806 -11.265 22.437 1.00 91.56 91 ALA A O 1
ATOM 721 N N . SER A 1 92 ? -4.295 -10.201 20.529 1.00 95.12 92 SER A N 1
ATOM 722 C CA . SER A 1 92 ? -3.713 -9.028 21.192 1.00 95.12 92 SER A CA 1
ATOM 723 C C . SER A 1 92 ? -4.756 -8.073 21.773 1.00 95.12 92 SER A C 1
ATOM 725 O O . SER A 1 92 ? -4.481 -7.396 22.760 1.00 95.12 92 SER A O 1
ATOM 727 N N . THR A 1 93 ? -5.951 -8.014 21.183 1.00 94.31 93 THR A N 1
ATOM 728 C CA . THR A 1 93 ? -7.026 -7.106 21.618 1.00 94.31 93 THR A CA 1
ATOM 729 C C . THR A 1 93 ? -8.033 -7.758 22.565 1.00 94.31 93 THR A C 1
ATOM 731 O O . THR A 1 93 ? -8.831 -7.049 23.177 1.00 94.31 93 THR A O 1
ATOM 734 N N . GLY A 1 94 ? -8.034 -9.091 22.676 1.00 93.00 94 GLY A N 1
ATOM 735 C CA . GLY A 1 94 ? -9.012 -9.850 23.461 1.00 93.00 94 GLY A CA 1
ATOM 736 C C . GLY A 1 94 ? -10.427 -9.833 22.871 1.00 93.00 94 GLY A C 1
ATOM 737 O O . GLY A 1 94 ? -11.382 -10.200 23.555 1.00 93.00 94 GLY A O 1
ATOM 738 N N . GLN A 1 95 ? -10.584 -9.380 21.623 1.00 89.88 95 GLN A N 1
ATOM 739 C CA . GLN A 1 95 ? -11.886 -9.308 20.964 1.00 89.88 95 GLN A CA 1
ATOM 740 C C . GLN A 1 95 ? -12.428 -10.713 20.637 1.00 89.88 95 GLN A C 1
ATOM 742 O O . GLN A 1 95 ? -11.650 -11.640 20.392 1.00 89.88 95 GLN A O 1
ATOM 747 N N . PRO A 1 96 ? -13.762 -10.899 20.603 1.00 88.44 96 PRO A N 1
ATOM 748 C CA . PRO A 1 96 ? -14.357 -12.205 20.348 1.00 88.44 96 PRO A CA 1
ATOM 749 C C . PRO A 1 96 ? -13.988 -12.781 18.977 1.00 88.44 96 PRO A C 1
ATOM 751 O O . PRO A 1 96 ? -13.994 -12.078 17.968 1.00 88.44 96 PRO A O 1
ATOM 754 N N . ALA A 1 97 ? -13.790 -14.101 18.912 1.00 80.50 97 ALA A N 1
ATOM 755 C CA . ALA A 1 97 ? -13.407 -14.797 17.679 1.00 80.50 97 ALA A CA 1
ATOM 756 C C . ALA A 1 97 ? -14.432 -14.685 16.533 1.00 80.50 97 ALA A C 1
ATOM 758 O O . ALA A 1 97 ? -14.081 -14.867 15.371 1.00 80.50 97 ALA A O 1
ATOM 759 N N . HIS A 1 98 ? -15.693 -14.377 16.850 1.00 80.25 98 HIS A N 1
ATOM 760 C CA . HIS A 1 98 ? -16.769 -14.223 15.869 1.00 80.25 98 HIS A CA 1
ATOM 761 C C . HIS A 1 98 ? -16.850 -12.813 15.257 1.00 80.25 98 HIS A C 1
ATOM 763 O O . HIS A 1 98 ? -17.753 -12.558 14.460 1.00 80.25 98 HIS A O 1
ATOM 769 N N . MET A 1 99 ? -15.947 -11.886 15.611 1.00 75.75 99 MET A N 1
ATOM 770 C CA . MET A 1 99 ? -15.834 -10.606 14.911 1.00 75.75 99 MET A CA 1
ATOM 771 C C . MET A 1 99 ? -15.308 -10.834 13.490 1.00 75.75 99 MET A C 1
ATOM 773 O O . MET A 1 99 ? -14.103 -10.876 13.234 1.00 75.75 99 MET A O 1
ATOM 777 N N . LEU A 1 100 ? -16.247 -10.978 12.561 1.00 65.56 100 LEU A N 1
ATOM 778 C CA . LEU A 1 100 ? -15.995 -10.962 11.129 1.00 65.56 100 LEU A CA 1
ATOM 779 C C . LEU A 1 100 ? -16.038 -9.505 10.661 1.00 65.56 100 LEU A C 1
ATOM 781 O O . LEU A 1 100 ? -17.026 -8.805 10.896 1.00 65.56 100 LEU A O 1
ATOM 785 N N . ALA A 1 101 ? -14.965 -9.034 10.023 1.00 55.28 101 ALA A N 1
ATOM 786 C CA . ALA A 1 101 ? -15.024 -7.765 9.306 1.00 55.28 101 ALA A CA 1
ATOM 787 C C . ALA A 1 101 ? -16.070 -7.900 8.184 1.00 55.28 101 ALA A C 1
ATOM 789 O O . ALA A 1 101 ? -16.030 -8.877 7.434 1.00 55.28 101 ALA A O 1
ATOM 790 N N . LYS A 1 102 ? -17.029 -6.970 8.137 1.00 45.81 102 LYS A N 1
ATOM 791 C CA . LYS A 1 102 ? -17.999 -6.863 7.039 1.00 45.81 102 LYS A CA 1
ATOM 792 C C . LYS A 1 102 ? -17.327 -6.391 5.757 1.00 45.81 102 LYS A C 1
ATOM 794 O O . LYS A 1 102 ? -16.407 -5.548 5.864 1.00 45.81 102 LYS A O 1
#

pLDDT: mean 93.19, std 8.35, range [45.81, 98.56]

Organism: NCBI:txid1193029

Foldseek 3Di:
DVVVCVVVVHDDDDDDDDCPCVVVVDDDDPVRVVVVVVQVVVVVVCVVVVHDQWGFDADPNDTDTGHVVRVPPDDDDDFCVPDPVNVVVCVVVVPDSPPGDD

Radius of gyration: 21.38 Å; chains: 1; bounding box: 43×31×57 Å